Protein AF-A0AAD5J7E3-F1 (afdb_monomer)

Solvent-accessible surface area (backbone atoms only — not comparable to full-atom values): 6812 Å² total; per-residue (Å²): 133,83,88,81,75,96,69,88,54,44,45,39,79,48,76,49,58,73,52,93,44,101,88,44,86,45,52,39,27,35,46,28,37,28,54,65,81,46,94,58,84,88,60,57,87,44,62,77,38,77,92,60,59,38,79,37,88,56,71,41,85,44,70,48,92,59,31,27,38,31,36,41,52,77,82,81,58,83,63,45,80,75,45,71,94,45,80,47,90,47,58,48,78,45,77,38,51,90,59,53,74,42,81,42,73,63,83,128

Nearest PDB structures (foldseek):
  1bwu-assembly2_Q  TM=5.214E-01  e=3.384E-02  Allium sativum
  1kj1-assembly2_P  TM=5.180E-01  e=1.692E-01  Allium sativum
  7p4l-assembly1_C  TM=3.734E-01  e=6.967E+00  metagenome

Sequence (108 aa):
MVNKSTRMDSSLLRFYNLSSNANSKSDYSYLGIFYKNDTNPGKPFWIANRNNPITDNSGVLVIDQTGKLMITYIGGRASLELYSGQSGPEVSAVLQDNGNLVLKQGIT

InterPro domains:
  IPR001480 Bulb-type lectin domain [PF01453] (45-105)
  IPR001480 Bulb-type lectin domain [PS50927] (1-108)
  IPR001480 Bulb-type lectin domain [SM00108] (3-107)
  IPR036426 Bulb-type lectin domain superfamily [G3DSA:2.90.10.10] (7-107)
  IPR036426 Bulb-type lectin domain superfamily [SSF51110] (43-104)

Radius of gyration: 15.89 Å; Cα contacts (8 Å, |Δi|>4): 204; chains: 1; bounding box: 42×32×43 Å

Structure (mmCIF, N/CA/C/O backbone):
data_AF-A0AAD5J7E3-F1
#
_entry.id   AF-A0AAD5J7E3-F1
#
loop_
_atom_site.group_PDB
_atom_site.id
_atom_site.type_symbol
_atom_site.label_atom_id
_atom_site.label_alt_id
_atom_site.label_comp_id
_atom_site.label_asym_id
_atom_site.label_entity_id
_atom_site.label_seq_id
_atom_site.pdbx_PDB_ins_code
_atom_site.Cartn_x
_atom_site.Cartn_y
_atom_site.Cartn_z
_atom_site.occupancy
_atom_site.B_iso_or_equiv
_atom_site.auth_seq_id
_atom_site.auth_comp_id
_atom_site.auth_asym_id
_atom_site.auth_atom_id
_atom_site.pdbx_PDB_model_num
ATOM 1 N N . MET A 1 1 ? -25.604 -13.499 -23.318 1.00 36.81 1 MET A N 1
ATOM 2 C CA . MET A 1 1 ? -24.142 -13.306 -23.198 1.00 36.81 1 MET A CA 1
ATOM 3 C C . MET A 1 1 ? -23.671 -14.131 -22.016 1.00 36.81 1 MET A C 1
ATOM 5 O O . MET A 1 1 ? -24.219 -13.979 -20.934 1.00 36.81 1 MET A O 1
ATOM 9 N N . VAL A 1 2 ? -22.780 -15.093 -22.254 1.00 32.09 2 VAL A N 1
ATOM 10 C CA . VAL A 1 2 ? -22.365 -16.072 -21.242 1.00 32.09 2 VAL A CA 1
ATOM 11 C C . VAL A 1 2 ? -21.369 -15.400 -20.303 1.00 32.09 2 VAL A C 1
ATOM 13 O O . VAL A 1 2 ? -20.325 -14.930 -20.750 1.00 32.09 2 VAL A O 1
ATOM 16 N N . ASN A 1 3 ? -21.719 -15.334 -19.020 1.00 35.66 3 ASN A N 1
ATOM 17 C CA . ASN A 1 3 ? -20.851 -14.851 -17.955 1.00 35.66 3 ASN A CA 1
ATOM 18 C C . ASN A 1 3 ? -19.652 -15.807 -17.855 1.00 35.66 3 ASN A C 1
ATOM 20 O O . ASN A 1 3 ? -19.800 -16.950 -17.420 1.00 35.66 3 ASN A O 1
ATOM 24 N N . LYS A 1 4 ? -18.488 -15.396 -18.366 1.00 44.88 4 LYS A N 1
ATOM 25 C CA . LYS A 1 4 ? -17.277 -16.218 -18.346 1.00 44.88 4 LYS A CA 1
ATOM 26 C C . LYS A 1 4 ? -16.428 -15.846 -17.135 1.00 44.88 4 LYS A C 1
ATOM 28 O O . LYS A 1 4 ? -15.955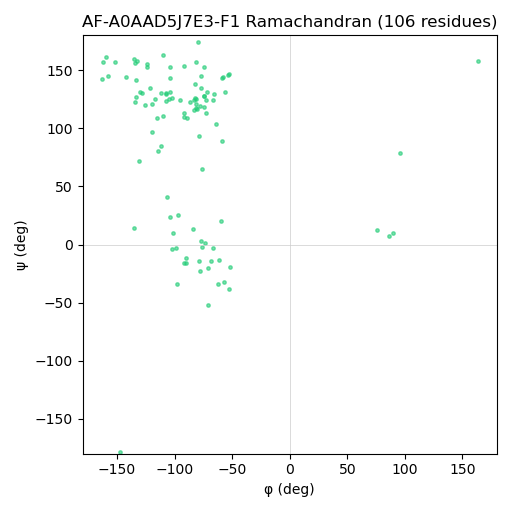 -14.722 -17.031 1.00 44.88 4 LYS A O 1
ATOM 33 N N . SER A 1 5 ? -16.144 -16.884 -16.349 1.00 42.97 5 SER A N 1
ATOM 34 C CA . SER A 1 5 ? -14.995 -17.042 -15.454 1.00 42.97 5 SER A CA 1
ATOM 35 C C . SER A 1 5 ? -15.198 -16.673 -13.982 1.00 42.97 5 SER A C 1
ATOM 37 O O . SER A 1 5 ? -14.672 -15.685 -13.481 1.00 42.97 5 SER A O 1
ATOM 39 N N . THR A 1 6 ? -15.825 -17.591 -13.243 1.00 52.97 6 THR A N 1
ATOM 40 C CA . THR A 1 6 ? -15.415 -17.932 -11.874 1.00 52.97 6 THR A CA 1
ATOM 41 C C . THR A 1 6 ? -13.965 -18.430 -11.895 1.00 52.97 6 THR A C 1
ATOM 43 O O . THR A 1 6 ? -13.690 -19.617 -12.043 1.00 52.97 6 THR A O 1
ATOM 46 N N . ARG A 1 7 ? -13.014 -17.510 -11.754 1.00 56.03 7 ARG A N 1
ATOM 47 C CA . ARG A 1 7 ? -11.689 -17.816 -11.214 1.00 56.03 7 ARG A CA 1
ATOM 48 C C . ARG A 1 7 ? -11.530 -16.956 -9.973 1.00 56.03 7 ARG A C 1
ATOM 50 O O . ARG A 1 7 ? -11.243 -15.770 -10.076 1.00 56.03 7 ARG A O 1
ATOM 57 N N . MET A 1 8 ? -11.807 -17.535 -8.805 1.00 57.16 8 MET A N 1
ATOM 58 C CA . MET A 1 8 ? -11.469 -16.910 -7.526 1.00 57.16 8 MET A CA 1
ATOM 59 C C . MET A 1 8 ? -9.967 -17.086 -7.293 1.00 57.16 8 MET A C 1
ATOM 61 O O . MET A 1 8 ? -9.541 -17.834 -6.418 1.00 57.16 8 MET A O 1
ATOM 65 N N . ASP A 1 9 ? -9.152 -16.461 -8.138 1.00 66.38 9 ASP A N 1
ATOM 66 C CA . ASP A 1 9 ? -7.734 -16.332 -7.847 1.00 66.38 9 ASP A CA 1
ATOM 67 C C . ASP A 1 9 ? -7.612 -15.299 -6.723 1.00 66.38 9 ASP A C 1
ATOM 69 O O . ASP A 1 9 ? -7.948 -14.131 -6.913 1.00 66.38 9 ASP A O 1
ATOM 73 N N . SER A 1 10 ? -7.185 -15.741 -5.536 1.00 82.50 10 SER A N 1
ATOM 74 C CA . SER A 1 10 ? -6.969 -14.857 -4.383 1.00 82.50 10 SER A CA 1
ATOM 75 C C . SER A 1 10 ? -6.047 -13.696 -4.763 1.00 82.50 10 SER A C 1
ATOM 77 O O . SER A 1 10 ? -5.114 -13.878 -5.551 1.00 82.50 10 SER A O 1
ATOM 79 N N . SER A 1 11 ? -6.275 -12.523 -4.184 1.00 89.88 11 SER A N 1
ATOM 80 C CA . SER A 1 11 ? -5.516 -11.314 -4.503 1.00 89.88 11 SER A CA 1
ATOM 81 C C . SER A 1 11 ? -4.304 -11.117 -3.588 1.00 89.88 11 SER A C 1
ATOM 83 O O . SER A 1 11 ? -4.279 -11.575 -2.447 1.00 89.88 11 SER A O 1
ATOM 85 N N . LEU A 1 12 ? -3.290 -10.412 -4.090 1.00 91.31 12 LEU A N 1
ATOM 86 C CA . LEU A 1 12 ? -2.089 -10.029 -3.348 1.00 91.31 12 LEU A CA 1
ATOM 87 C C . LEU A 1 12 ? -1.851 -8.523 -3.478 1.00 91.31 12 LEU A C 1
ATOM 89 O O . LEU A 1 12 ? -1.818 -8.000 -4.590 1.00 91.31 12 LEU A O 1
ATOM 93 N N . LEU A 1 13 ? -1.622 -7.848 -2.353 1.00 94.62 13 LEU A N 1
ATOM 94 C CA . LEU A 1 13 ? -1.223 -6.443 -2.290 1.00 94.62 13 LEU A CA 1
ATOM 95 C C . LEU A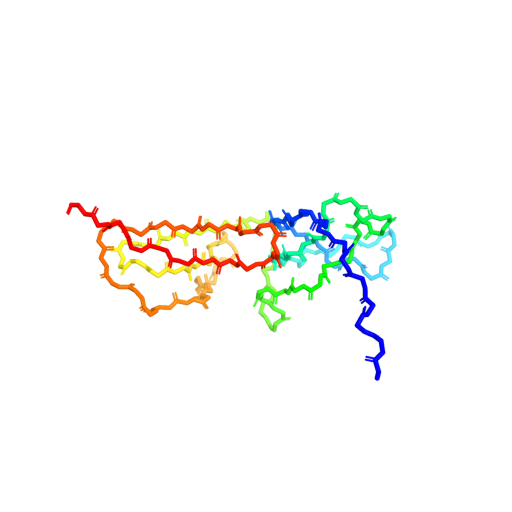 1 13 ? 0.281 -6.355 -2.013 1.00 94.62 13 LEU A C 1
ATOM 97 O O . LEU A 1 13 ? 0.761 -6.945 -1.046 1.00 94.62 13 LEU A O 1
ATOM 101 N N . ARG A 1 14 ? 1.029 -5.631 -2.850 1.00 93.81 14 ARG A N 1
ATOM 102 C CA . ARG A 1 14 ? 2.471 -5.411 -2.647 1.00 93.81 14 ARG A CA 1
ATOM 103 C C . ARG A 1 14 ? 2.982 -4.190 -3.402 1.00 93.81 14 ARG A C 1
ATOM 105 O O . ARG A 1 14 ? 2.380 -3.764 -4.391 1.00 93.81 14 ARG A O 1
ATOM 112 N N . PHE A 1 15 ? 4.139 -3.697 -2.976 1.00 93.25 15 PHE A N 1
ATOM 113 C CA . PHE A 1 15 ? 4.928 -2.761 -3.766 1.00 93.25 15 PHE A CA 1
ATOM 114 C C . PHE A 1 15 ? 5.677 -3.485 -4.891 1.00 93.25 15 PHE A C 1
ATOM 116 O O . PHE A 1 15 ? 6.102 -4.633 -4.730 1.00 93.25 15 PHE A O 1
ATOM 123 N N . TYR A 1 16 ? 5.817 -2.825 -6.038 1.00 90.69 16 TYR A N 1
ATOM 124 C CA . TYR A 1 16 ? 6.564 -3.320 -7.191 1.00 90.69 16 TYR A CA 1
ATOM 125 C C . TYR A 1 16 ? 7.122 -2.165 -8.032 1.00 90.69 16 TYR A C 1
ATOM 127 O O . TYR A 1 16 ? 6.568 -1.065 -8.034 1.00 90.69 16 TYR A O 1
ATOM 135 N N . ASN A 1 17 ? 8.170 -2.451 -8.805 1.00 88.38 17 ASN A N 1
ATOM 136 C CA . ASN A 1 17 ? 8.776 -1.479 -9.711 1.00 88.38 17 ASN A CA 1
ATOM 137 C C . ASN A 1 17 ? 8.372 -1.780 -11.153 1.00 88.38 17 ASN A C 1
ATOM 139 O O . ASN A 1 17 ? 8.499 -2.918 -11.616 1.00 88.38 17 ASN A O 1
ATOM 143 N N . LEU A 1 18 ? 7.925 -0.755 -11.882 1.00 74.00 18 LEU A N 1
ATOM 144 C CA . LEU A 1 18 ? 7.702 -0.850 -13.324 1.00 74.00 18 LEU A CA 1
ATOM 145 C C . LEU A 1 18 ? 9.051 -0.734 -14.035 1.00 74.00 18 LEU A C 1
ATOM 147 O O . LEU A 1 18 ? 9.536 0.357 -14.320 1.00 74.00 18 LEU A O 1
ATOM 151 N N . SER A 1 19 ? 9.678 -1.872 -14.311 1.00 66.88 19 SER A N 1
ATOM 152 C CA . SER A 1 19 ? 10.842 -1.913 -15.189 1.00 66.88 19 SER A CA 1
ATOM 153 C C . SER A 1 19 ? 10.383 -1.913 -16.650 1.00 66.88 19 SER A C 1
ATOM 155 O O . SER A 1 19 ? 9.578 -2.751 -17.055 1.00 66.88 19 SER A O 1
ATOM 157 N N . SER A 1 20 ? 10.882 -0.963 -17.443 1.00 59.56 20 SER A N 1
ATOM 158 C CA . SER A 1 20 ? 10.625 -0.899 -18.886 1.00 59.56 20 SER A CA 1
ATOM 159 C C . SER A 1 20 ? 11.482 -1.880 -19.698 1.00 59.56 20 SER A C 1
ATOM 161 O O . SER A 1 20 ? 11.160 -2.114 -20.857 1.00 59.56 20 SER A O 1
ATOM 163 N N . ASN A 1 21 ? 12.542 -2.460 -19.113 1.00 58.75 21 ASN A N 1
ATOM 164 C CA . ASN A 1 21 ? 13.428 -3.459 -19.724 1.00 58.7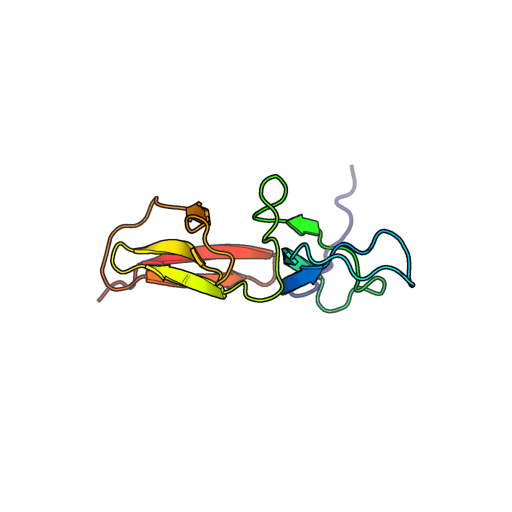5 21 ASN A CA 1
ATOM 165 C C . ASN A 1 21 ? 14.155 -4.272 -18.643 1.00 58.75 21 ASN A C 1
ATOM 167 O O . ASN A 1 21 ? 14.609 -3.703 -17.660 1.00 58.75 21 ASN A O 1
ATOM 171 N N . ALA A 1 22 ? 14.401 -5.569 -18.866 1.00 58.97 22 ALA A N 1
ATOM 172 C CA . ALA A 1 22 ? 15.036 -6.478 -17.890 1.00 58.97 22 ALA A CA 1
ATOM 173 C C . ALA A 1 22 ? 16.381 -5.990 -17.292 1.00 58.97 22 ALA A C 1
ATOM 175 O O . ALA A 1 22 ? 16.778 -6.448 -16.223 1.00 58.97 22 ALA A O 1
ATOM 176 N N . ASN A 1 23 ? 17.052 -5.039 -17.950 1.00 59.44 23 ASN A N 1
ATOM 177 C CA . ASN A 1 23 ? 18.335 -4.466 -17.536 1.00 59.44 23 ASN A CA 1
ATOM 178 C C . ASN A 1 23 ? 18.224 -3.076 -16.876 1.00 59.44 23 ASN A C 1
ATOM 180 O O . ASN A 1 23 ? 19.236 -2.536 -16.437 1.00 59.44 23 ASN A O 1
ATOM 184 N N . SER A 1 24 ? 17.030 -2.481 -16.802 1.00 60.38 24 SER A N 1
ATOM 185 C CA . SER A 1 24 ? 16.784 -1.214 -16.110 1.00 60.38 24 SER A CA 1
ATOM 186 C C . SER A 1 24 ? 15.962 -1.459 -14.847 1.00 60.38 24 SER A C 1
ATOM 188 O O . SER A 1 24 ? 14.773 -1.786 -14.890 1.00 60.38 24 SER A O 1
ATOM 190 N N . LYS A 1 25 ? 16.585 -1.279 -13.679 1.00 58.59 25 LYS A N 1
ATOM 191 C CA . LYS A 1 25 ? 15.820 -1.065 -12.450 1.00 58.59 25 LYS A CA 1
ATOM 192 C C . LYS A 1 25 ? 15.280 0.356 -12.508 1.00 58.59 25 LYS A C 1
ATOM 194 O O . LYS A 1 25 ? 16.049 1.304 -12.605 1.00 58.59 25 LYS A O 1
ATOM 199 N N . SER A 1 26 ? 13.959 0.485 -12.514 1.00 68.38 26 SER A N 1
ATOM 200 C CA . SER A 1 26 ? 13.341 1.762 -12.195 1.00 68.38 26 SER A CA 1
ATOM 201 C C . SER A 1 26 ? 13.400 1.946 -10.683 1.00 68.38 26 SER A C 1
ATOM 203 O O . SER A 1 26 ? 13.077 1.012 -9.944 1.00 68.38 26 SER A O 1
ATOM 205 N N . ASP A 1 27 ? 13.782 3.142 -10.245 1.00 77.12 27 ASP A N 1
ATOM 206 C CA . ASP A 1 27 ? 13.648 3.564 -8.848 1.00 77.12 27 ASP A CA 1
ATOM 207 C C . ASP A 1 27 ? 12.195 3.924 -8.503 1.00 77.12 27 ASP A C 1
ATOM 209 O O . ASP A 1 27 ? 11.893 4.244 -7.358 1.00 77.12 27 ASP A O 1
ATOM 213 N N . TYR A 1 28 ? 11.281 3.855 -9.482 1.00 87.69 28 TYR A N 1
ATOM 214 C CA . TYR A 1 28 ? 9.870 4.125 -9.270 1.00 87.69 28 TYR A CA 1
ATOM 215 C C . TYR A 1 28 ? 9.125 2.907 -8.731 1.00 87.69 28 TYR A C 1
ATOM 217 O O . TYR A 1 28 ? 8.951 1.907 -9.437 1.00 87.69 28 TYR A O 1
ATOM 225 N N . SER A 1 29 ? 8.619 3.045 -7.509 1.00 91.06 29 SER A N 1
ATOM 226 C CA . SER A 1 29 ? 7.808 2.040 -6.833 1.00 91.06 29 SER A CA 1
ATOM 227 C C . SER A 1 29 ? 6.322 2.403 -6.820 1.00 91.06 29 SER A C 1
ATOM 229 O O . SER A 1 29 ? 5.908 3.565 -6.693 1.00 91.06 29 SER A O 1
ATOM 231 N N . TYR A 1 30 ? 5.501 1.368 -6.955 1.00 93.69 30 TYR A N 1
ATOM 232 C CA . TYR A 1 30 ? 4.052 1.444 -7.025 1.00 93.69 30 TYR A CA 1
ATOM 233 C C . TYR A 1 30 ? 3.417 0.406 -6.108 1.00 93.69 30 TYR A C 1
ATOM 235 O O . TYR A 1 30 ? 3.876 -0.731 -6.044 1.00 93.69 30 TYR A O 1
ATOM 243 N N . LEU A 1 31 ? 2.318 0.762 -5.448 1.00 95.75 31 LEU A N 1
ATOM 244 C CA . LEU A 1 31 ? 1.458 -0.186 -4.747 1.00 95.75 31 LEU A CA 1
ATOM 245 C C . LEU A 1 31 ? 0.441 -0.763 -5.733 1.00 95.75 31 LEU A C 1
ATOM 247 O O . LEU A 1 31 ? -0.323 -0.017 -6.352 1.00 95.75 31 LEU A O 1
ATOM 251 N N . GLY A 1 32 ? 0.422 -2.086 -5.877 1.00 94.81 32 GLY A N 1
ATOM 252 C CA . GLY A 1 32 ? -0.470 -2.775 -6.805 1.00 94.81 32 GLY A CA 1
ATOM 253 C C . GLY A 1 32 ? -1.197 -3.957 -6.181 1.00 94.81 32 GLY A C 1
ATOM 254 O O . GLY A 1 32 ? -0.733 -4.543 -5.200 1.00 94.81 32 GLY A O 1
ATOM 255 N N . ILE A 1 33 ? -2.324 -4.316 -6.797 1.00 94.44 33 ILE A N 1
ATOM 256 C CA . ILE A 1 33 ? -3.054 -5.554 -6.515 1.00 94.44 33 ILE A CA 1
ATOM 257 C C . ILE A 1 33 ? -2.863 -6.512 -7.695 1.00 94.44 33 ILE A C 1
ATOM 259 O O . ILE A 1 33 ? -3.012 -6.134 -8.863 1.00 94.44 33 ILE A O 1
ATOM 263 N N . PHE A 1 34 ? -2.490 -7.744 -7.366 1.00 91.81 34 PHE A N 1
ATOM 264 C CA . PHE A 1 34 ? -2.113 -8.809 -8.288 1.00 91.81 34 PHE A CA 1
ATOM 265 C C . PHE A 1 34 ? -2.980 -10.042 -8.060 1.00 91.81 34 PHE A C 1
ATOM 267 O O . PHE A 1 34 ? -3.448 -10.274 -6.945 1.00 91.81 34 PHE A O 1
ATOM 274 N N . TYR A 1 35 ? -3.122 -10.879 -9.087 1.00 88.12 35 TYR A N 1
ATOM 275 C CA . TYR A 1 35 ? -3.607 -12.243 -8.893 1.00 88.12 35 TYR A CA 1
ATOM 276 C C . TYR A 1 35 ? -2.480 -13.077 -8.274 1.00 88.12 35 TYR A C 1
ATOM 278 O O . TYR A 1 35 ? -1.358 -13.085 -8.777 1.00 88.12 35 TYR A O 1
ATOM 286 N N . LYS A 1 36 ? -2.752 -13.778 -7.169 1.00 83.88 36 LYS A N 1
ATOM 287 C CA . LYS A 1 36 ? -1.727 -14.538 -6.430 1.00 83.88 36 LYS A CA 1
ATOM 288 C C . LYS A 1 36 ? -1.095 -15.655 -7.265 1.00 83.88 36 LYS A C 1
ATOM 290 O O . LYS A 1 36 ? 0.091 -15.922 -7.114 1.00 83.88 36 LYS A O 1
ATOM 295 N N . ASN A 1 37 ? -1.879 -16.269 -8.150 1.00 81.50 37 ASN A N 1
ATOM 296 C CA . ASN A 1 37 ? -1.457 -17.380 -9.006 1.00 81.50 37 ASN A CA 1
ATOM 297 C C . ASN A 1 37 ? -1.202 -16.940 -10.459 1.00 81.50 37 ASN A C 1
ATOM 299 O O . ASN A 1 37 ? -1.316 -17.756 -11.374 1.00 81.50 37 ASN A O 1
ATOM 303 N N . ASP A 1 38 ? -0.910 -15.654 -10.697 1.00 73.50 38 ASP A N 1
ATOM 304 C CA . ASP A 1 38 ? -0.666 -15.170 -12.056 1.00 73.50 38 ASP A CA 1
ATOM 305 C C . ASP A 1 38 ? 0.606 -15.791 -12.649 1.00 73.50 38 ASP A C 1
ATOM 307 O O . ASP A 1 38 ? 1.692 -15.731 -12.070 1.00 73.50 38 ASP A O 1
ATOM 311 N N . THR A 1 39 ? 0.478 -16.334 -13.857 1.00 68.69 39 THR A N 1
ATOM 312 C CA . THR A 1 39 ? 1.605 -16.779 -14.686 1.00 68.69 39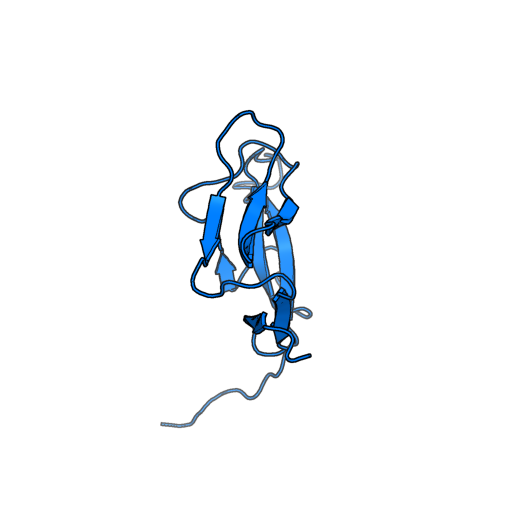 THR A CA 1
ATOM 313 C C . THR A 1 39 ? 2.461 -15.617 -15.203 1.00 68.69 39 THR A C 1
ATOM 315 O O . THR A 1 39 ? 3.578 -15.839 -15.661 1.00 68.69 39 THR A O 1
ATOM 318 N N . ASN A 1 40 ? 1.963 -14.378 -15.121 1.00 72.62 40 ASN A N 1
ATOM 319 C CA . ASN A 1 40 ? 2.701 -13.152 -15.401 1.00 72.62 40 ASN A CA 1
ATOM 320 C C . ASN A 1 40 ? 2.850 -12.302 -14.121 1.00 72.62 40 ASN A C 1
ATOM 322 O O . ASN A 1 40 ? 2.131 -11.316 -13.931 1.00 72.62 40 ASN A O 1
ATOM 326 N N . PRO A 1 41 ? 3.812 -12.628 -13.241 1.00 66.75 41 PRO A N 1
ATOM 327 C CA . PRO A 1 41 ? 3.945 -11.997 -11.929 1.00 66.75 41 PRO A CA 1
ATOM 328 C C . PRO A 1 41 ? 4.331 -10.509 -11.989 1.00 66.75 41 PRO A C 1
ATOM 330 O O . PRO A 1 41 ? 4.436 -9.876 -10.944 1.00 66.75 41 PRO A O 1
ATOM 333 N N . GLY A 1 42 ? 4.573 -9.926 -13.168 1.00 73.88 42 GLY A N 1
ATOM 334 C CA . GLY A 1 42 ? 4.961 -8.521 -13.320 1.00 73.88 42 GLY A CA 1
ATOM 335 C C . GLY A 1 42 ? 3.799 -7.537 -13.481 1.00 73.88 42 GLY A C 1
ATOM 336 O O . GLY A 1 42 ? 4.029 -6.330 -13.414 1.00 73.88 42 GLY A O 1
ATOM 337 N N . LYS A 1 43 ? 2.564 -8.006 -13.707 1.00 84.50 43 LYS A N 1
ATOM 338 C CA . LYS A 1 43 ? 1.456 -7.133 -14.120 1.00 84.50 43 LYS A CA 1
ATOM 339 C C . LYS A 1 43 ? 0.351 -7.061 -13.059 1.00 84.50 43 LYS A C 1
ATOM 341 O O . LYS A 1 43 ? -0.392 -8.024 -12.901 1.00 84.50 43 LYS A O 1
ATOM 346 N N . PRO A 1 44 ? 0.185 -5.933 -12.351 1.00 90.25 44 PRO A N 1
ATOM 347 C CA . PRO A 1 44 ? -0.980 -5.751 -11.494 1.00 90.25 44 PRO A CA 1
ATOM 348 C C . PRO A 1 44 ? -2.232 -5.478 -12.334 1.00 90.25 44 PRO A C 1
ATOM 350 O O . PRO A 1 44 ? -2.157 -4.886 -13.415 1.00 90.25 44 PRO A O 1
ATOM 353 N N . PHE A 1 45 ? -3.400 -5.837 -11.805 1.00 90.12 45 PHE A N 1
ATOM 354 C CA . PHE A 1 45 ? -4.682 -5.439 -12.392 1.00 90.12 45 PHE A CA 1
ATOM 355 C C . PHE A 1 45 ? -5.194 -4.102 -11.833 1.00 90.12 45 PHE A C 1
ATOM 357 O O . PHE A 1 45 ? -6.044 -3.462 -12.450 1.00 90.12 45 PHE A O 1
ATOM 364 N N . TRP A 1 46 ? -4.639 -3.634 -10.709 1.00 93.00 46 TRP A N 1
ATOM 365 C CA . TRP A 1 46 ? -4.914 -2.316 -10.135 1.00 93.00 46 TRP A CA 1
ATOM 366 C C . TRP A 1 46 ? -3.648 -1.685 -9.537 1.00 93.00 46 TRP A C 1
ATOM 368 O O . TRP A 1 46 ? -2.806 -2.393 -8.991 1.00 93.00 46 TRP A O 1
ATOM 378 N N . ILE A 1 47 ? -3.505 -0.359 -9.649 1.00 94.88 47 ILE A N 1
ATOM 379 C CA . ILE A 1 47 ? -2.331 0.406 -9.187 1.00 94.88 47 ILE A CA 1
ATOM 380 C C . ILE A 1 47 ? -2.819 1.640 -8.424 1.00 94.88 47 ILE A C 1
ATOM 382 O O . ILE A 1 47 ? -3.521 2.460 -9.016 1.00 94.88 47 ILE A O 1
ATOM 386 N N . ALA A 1 48 ? -2.403 1.796 -7.165 1.00 95.25 48 ALA A N 1
ATOM 387 C CA . ALA A 1 48 ? -2.859 2.874 -6.284 1.00 95.25 48 ALA A CA 1
ATOM 388 C C . ALA A 1 48 ? -2.311 4.241 -6.704 1.00 95.25 48 ALA A C 1
ATOM 390 O O . ALA A 1 48 ? -3.044 5.203 -6.907 1.00 95.25 48 ALA A O 1
ATOM 391 N N . ASN A 1 49 ? -0.995 4.318 -6.874 1.00 94.00 49 ASN A N 1
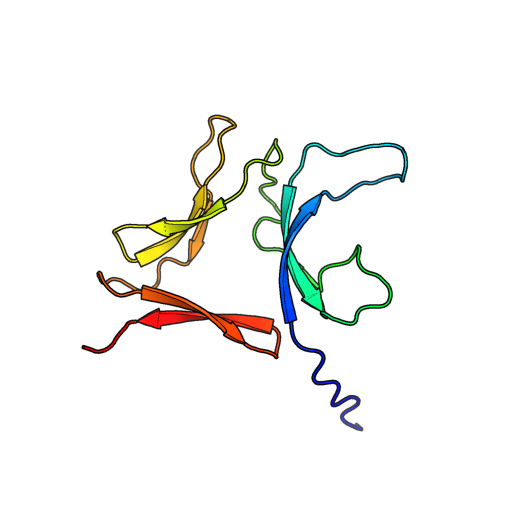ATOM 392 C CA . ASN A 1 49 ? -0.257 5.557 -7.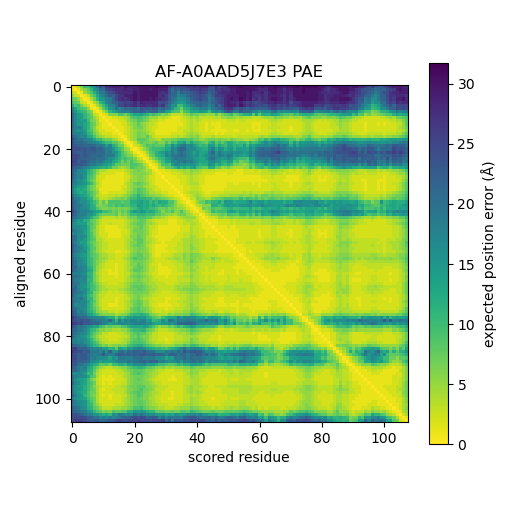086 1.00 94.00 49 ASN A CA 1
ATOM 393 C C . ASN A 1 49 ? 0.213 5.698 -8.542 1.00 94.00 49 ASN A C 1
ATOM 395 O O . ASN A 1 49 ? 1.330 6.134 -8.808 1.00 94.00 49 ASN A O 1
ATOM 399 N N . ARG A 1 50 ? -0.647 5.334 -9.506 1.00 92.12 50 ARG A N 1
ATOM 400 C CA . ARG A 1 50 ? -0.310 5.305 -10.945 1.00 92.12 50 ARG A CA 1
ATOM 401 C C . ARG A 1 50 ? 0.271 6.628 -11.461 1.00 92.12 50 ARG A C 1
ATOM 403 O O . ARG A 1 50 ? 1.192 6.605 -12.268 1.00 92.1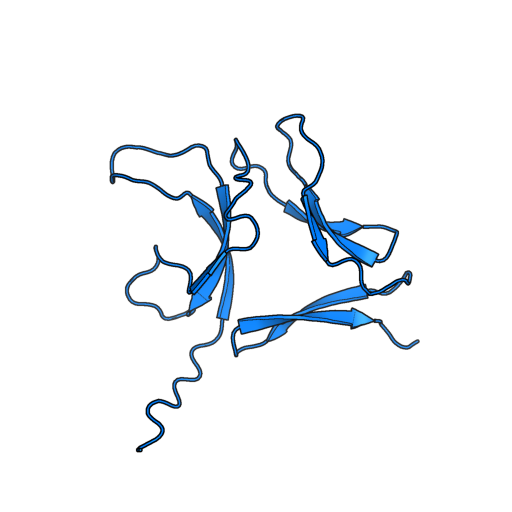2 50 ARG A O 1
ATOM 410 N N . ASN A 1 51 ? -0.258 7.754 -10.982 1.00 91.44 51 ASN A N 1
ATOM 411 C CA . ASN A 1 51 ? 0.145 9.095 -11.418 1.00 91.44 51 ASN A CA 1
ATOM 412 C C . ASN A 1 51 ? 1.265 9.701 -10.556 1.00 91.44 51 ASN A C 1
ATOM 414 O O . ASN A 1 51 ? 1.885 10.673 -10.968 1.00 91.44 51 ASN A O 1
ATOM 418 N N . ASN A 1 52 ? 1.518 9.134 -9.373 1.00 92.00 52 ASN A N 1
ATOM 419 C CA . ASN A 1 52 ? 2.458 9.654 -8.380 1.00 92.00 52 ASN A CA 1
ATOM 420 C C . ASN A 1 52 ? 3.388 8.518 -7.913 1.00 92.00 52 ASN A C 1
ATOM 422 O O . ASN A 1 52 ? 3.219 8.004 -6.803 1.00 92.00 52 ASN A O 1
ATOM 426 N N . PRO A 1 53 ? 4.329 8.063 -8.760 1.00 91.25 53 PRO A N 1
ATOM 427 C CA . PRO A 1 53 ? 5.288 7.041 -8.362 1.00 91.25 53 PRO A CA 1
ATOM 428 C C . PRO A 1 53 ? 6.106 7.479 -7.150 1.00 91.25 53 PRO A C 1
ATOM 430 O O . PRO A 1 53 ? 6.492 8.645 -7.033 1.00 91.25 53 PRO A O 1
ATOM 433 N N . ILE A 1 54 ? 6.416 6.520 -6.283 1.00 91.94 54 ILE A N 1
ATOM 434 C CA . ILE A 1 54 ? 7.395 6.709 -5.215 1.00 91.94 54 ILE A CA 1
ATOM 435 C C . ILE A 1 54 ? 8.762 6.688 -5.880 1.00 91.94 54 ILE A C 1
ATOM 437 O O . ILE A 1 54 ? 9.040 5.777 -6.645 1.00 91.94 54 ILE A O 1
ATOM 441 N N . THR A 1 55 ? 9.596 7.692 -5.637 1.00 88.31 55 THR A N 1
ATOM 442 C CA . THR A 1 55 ? 10.896 7.873 -6.314 1.00 88.31 55 THR A CA 1
ATOM 443 C C . THR A 1 55 ? 12.002 6.954 -5.793 1.00 88.31 55 THR A C 1
ATOM 445 O O . THR A 1 55 ? 13.151 7.095 -6.198 1.00 88.31 55 THR A O 1
ATOM 448 N N . ASP A 1 56 ? 11.666 6.077 -4.854 1.00 85.94 56 ASP A N 1
ATOM 449 C CA . ASP A 1 56 ? 12.549 5.095 -4.250 1.00 85.94 56 ASP A CA 1
ATOM 450 C C . ASP A 1 56 ? 11.755 3.822 -3.889 1.00 85.94 56 ASP A C 1
ATOM 452 O O . ASP A 1 56 ? 10.545 3.715 -4.104 1.00 85.94 56 ASP A O 1
ATOM 456 N N . ASN A 1 57 ? 12.441 2.846 -3.294 1.00 87.44 57 ASN A N 1
ATOM 457 C CA . ASN A 1 57 ? 11.854 1.570 -2.879 1.00 87.44 57 ASN A CA 1
ATOM 458 C C . ASN A 1 57 ? 11.451 1.535 -1.392 1.00 87.44 57 ASN A C 1
ATOM 460 O O . ASN A 1 57 ? 11.429 0.461 -0.797 1.00 87.44 57 ASN A O 1
ATOM 464 N N . SER A 1 58 ? 11.169 2.687 -0.775 1.00 90.81 58 SER A N 1
ATOM 465 C CA . SER A 1 58 ? 10.896 2.812 0.669 1.00 90.81 58 SER A CA 1
ATOM 466 C C . SER A 1 58 ? 9.411 2.945 1.027 1.00 90.81 58 SER A C 1
ATOM 468 O O . SER A 1 58 ? 9.077 3.238 2.173 1.00 90.81 58 SER A O 1
ATOM 470 N N . GLY A 1 59 ? 8.519 2.736 0.055 1.00 92.75 59 GLY A N 1
ATOM 471 C CA . GLY A 1 59 ? 7.073 2.830 0.239 1.00 92.75 59 GLY A CA 1
ATOM 472 C C . GLY A 1 59 ? 6.534 1.915 1.340 1.00 92.75 59 GLY A C 1
ATOM 473 O O . GLY A 1 59 ? 6.797 0.713 1.345 1.00 92.75 59 GLY A O 1
ATOM 474 N N . VAL A 1 60 ? 5.719 2.478 2.231 1.00 94.75 60 VAL A N 1
ATOM 475 C CA . VAL A 1 60 ? 4.989 1.750 3.273 1.00 94.75 60 VAL A CA 1
ATOM 476 C C . VAL A 1 60 ? 3.522 2.156 3.226 1.00 94.75 60 VAL A C 1
ATOM 478 O O . VAL A 1 60 ? 3.195 3.340 3.189 1.00 94.75 60 VAL A O 1
ATOM 481 N N . LEU A 1 61 ? 2.627 1.169 3.220 1.00 96.00 61 LEU A N 1
ATOM 482 C CA . LEU A 1 61 ? 1.192 1.396 3.365 1.00 96.00 61 LEU A CA 1
ATOM 483 C C . LEU A 1 61 ? 0.859 1.517 4.853 1.00 96.00 61 LEU A C 1
ATOM 485 O O . LEU A 1 61 ? 1.159 0.607 5.624 1.00 96.00 61 LEU A O 1
ATOM 489 N N . VAL A 1 62 ? 0.232 2.620 5.243 1.00 93.94 62 VAL A N 1
ATOM 490 C CA . VAL A 1 62 ? -0.102 2.921 6.638 1.00 93.94 62 VAL A CA 1
ATOM 491 C C . VAL A 1 62 ? -1.535 3.426 6.757 1.00 93.94 62 VAL A C 1
ATOM 493 O O . VAL A 1 62 ? -2.099 3.972 5.808 1.00 93.94 62 VAL A O 1
ATOM 496 N N . ILE A 1 63 ? -2.107 3.263 7.946 1.00 92.19 63 ILE A N 1
ATOM 497 C CA . ILE A 1 63 ? -3.294 3.997 8.383 1.00 92.19 63 ILE A CA 1
ATOM 498 C C . ILE A 1 63 ? -2.793 5.039 9.377 1.00 92.19 63 ILE A C 1
ATOM 500 O O . ILE A 1 63 ? -2.070 4.689 10.310 1.00 92.19 63 ILE A O 1
ATOM 504 N N . ASP A 1 64 ? -3.099 6.311 9.147 1.00 89.56 64 ASP A N 1
ATOM 505 C CA . ASP A 1 64 ? -2.666 7.367 10.059 1.00 89.56 64 ASP A CA 1
ATOM 506 C C . ASP A 1 64 ? -3.552 7.466 11.306 1.00 89.56 64 ASP A C 1
ATOM 508 O O . ASP A 1 64 ? -4.593 6.821 11.423 1.00 89.56 64 ASP A O 1
ATOM 512 N N . GLN A 1 65 ? -3.153 8.327 12.240 1.00 87.50 65 GLN A N 1
ATOM 513 C CA . GLN A 1 65 ? -3.888 8.568 13.485 1.00 87.50 65 GLN A CA 1
ATOM 514 C C . GLN A 1 65 ? -5.316 9.113 13.288 1.00 87.50 65 GLN A C 1
ATOM 516 O O . GLN A 1 65 ? -6.089 9.155 14.240 1.00 87.50 65 GLN A O 1
ATOM 521 N N . THR A 1 66 ? -5.664 9.567 12.080 1.00 86.94 66 THR A N 1
ATOM 522 C CA . THR A 1 66 ? -6.999 10.071 11.734 1.00 86.94 66 THR A CA 1
ATOM 523 C C . THR A 1 66 ? -7.864 9.026 11.025 1.00 86.94 66 THR A C 1
ATOM 525 O O . THR A 1 66 ? -9.036 9.292 10.763 1.00 86.94 66 THR A O 1
ATOM 528 N N . GLY A 1 67 ? -7.322 7.831 10.755 1.00 89.00 67 GLY A N 1
ATOM 529 C CA . GLY A 1 67 ? -8.014 6.745 10.058 1.00 89.00 67 GLY A CA 1
ATOM 530 C C . GLY A 1 67 ? -7.845 6.771 8.536 1.00 89.00 67 GLY A C 1
ATOM 531 O O . GLY A 1 67 ? -8.513 6.011 7.831 1.00 89.00 67 GLY A O 1
ATOM 532 N N . LYS A 1 68 ? -6.956 7.617 8.001 1.00 90.94 68 LYS A N 1
ATOM 533 C CA . LYS A 1 68 ? -6.717 7.723 6.556 1.00 90.94 68 LYS A CA 1
ATOM 534 C C . LYS A 1 68 ? -5.764 6.645 6.072 1.00 90.94 68 LYS A C 1
ATOM 536 O O . LYS A 1 68 ? -4.728 6.409 6.690 1.00 90.94 68 LYS A O 1
ATOM 541 N N . LEU A 1 69 ? -6.064 6.055 4.917 1.00 93.50 69 LEU A N 1
ATOM 542 C CA . LEU A 1 69 ? -5.144 5.152 4.230 1.00 93.50 69 LEU A CA 1
ATOM 543 C C . LEU A 1 69 ? -4.131 5.971 3.430 1.00 93.50 69 LEU A C 1
ATOM 545 O O . LEU A 1 69 ? -4.516 6.723 2.531 1.00 93.50 69 LEU A O 1
ATOM 549 N N . MET A 1 70 ? -2.844 5.798 3.720 1.00 94.56 70 MET A N 1
ATOM 550 C CA . MET A 1 70 ? -1.765 6.550 3.083 1.00 94.56 70 MET A CA 1
ATOM 551 C C . MET A 1 70 ? -0.588 5.665 2.675 1.00 94.56 70 MET A C 1
ATOM 553 O O . MET A 1 70 ? -0.375 4.588 3.226 1.00 94.56 70 MET A O 1
ATOM 557 N N . ILE A 1 71 ? 0.225 6.167 1.748 1.00 95.81 71 ILE A N 1
ATOM 558 C CA . ILE A 1 71 ? 1.571 5.659 1.483 1.00 95.81 71 ILE A CA 1
ATOM 559 C C . ILE A 1 71 ? 2.597 6.669 2.002 1.00 95.81 71 ILE A C 1
ATOM 561 O O . ILE A 1 71 ? 2.593 7.827 1.577 1.00 95.81 71 ILE A O 1
ATOM 565 N N . THR A 1 72 ? 3.494 6.227 2.881 1.00 94.06 72 THR A N 1
ATOM 566 C CA . THR A 1 72 ? 4.667 6.986 3.349 1.00 94.06 72 THR A CA 1
ATOM 567 C C . THR A 1 72 ? 5.943 6.462 2.687 1.00 94.06 72 THR A C 1
ATOM 569 O O . THR A 1 72 ? 5.990 5.312 2.253 1.00 94.06 72 THR A O 1
ATOM 572 N N . TYR A 1 73 ? 6.960 7.314 2.548 1.00 92.44 73 TYR A N 1
ATOM 573 C CA . TYR A 1 73 ? 8.257 6.975 1.948 1.00 92.44 73 TYR A CA 1
ATOM 574 C C . TYR A 1 73 ? 9.325 8.008 2.342 1.00 92.44 73 TYR A C 1
ATOM 576 O O . TYR A 1 73 ? 9.002 9.135 2.718 1.00 92.44 73 TYR A O 1
ATOM 584 N N . ILE A 1 74 ? 10.598 7.615 2.282 1.00 85.75 74 ILE A N 1
ATOM 585 C CA . ILE A 1 74 ? 11.757 8.375 2.779 1.00 85.75 74 ILE A CA 1
ATOM 586 C C . ILE A 1 74 ? 12.166 9.507 1.824 1.00 85.75 74 ILE A C 1
ATOM 588 O O . ILE A 1 74 ? 12.751 10.486 2.281 1.00 85.75 74 ILE A O 1
ATOM 592 N N . GLY A 1 75 ? 11.825 9.424 0.533 1.00 71.62 75 GLY A N 1
ATOM 593 C CA . GLY A 1 75 ? 12.220 10.347 -0.545 1.00 71.62 75 GLY A CA 1
ATOM 594 C C . GLY A 1 75 ? 11.823 11.832 -0.427 1.00 71.62 75 GLY A C 1
ATOM 595 O O . GLY A 1 75 ? 11.797 12.533 -1.438 1.00 71.62 75 GLY A O 1
ATOM 596 N N . GLY A 1 76 ? 11.505 12.334 0.769 1.00 61.44 76 GLY A N 1
ATOM 597 C CA . GLY A 1 76 ? 11.429 13.766 1.082 1.00 61.44 76 GLY A CA 1
ATOM 598 C C . GLY A 1 76 ? 10.185 14.481 0.558 1.00 61.44 76 GLY A C 1
ATOM 599 O O . GLY A 1 76 ? 10.138 15.709 0.547 1.00 61.44 76 GLY A O 1
ATOM 600 N N . ARG A 1 77 ? 9.178 13.734 0.108 1.00 68.75 77 ARG A N 1
ATOM 601 C CA . ARG A 1 77 ? 7.910 14.264 -0.401 1.00 68.75 77 ARG A CA 1
ATOM 602 C C . ARG A 1 77 ? 6.769 13.961 0.566 1.00 68.75 77 ARG A C 1
ATOM 604 O O . ARG A 1 77 ? 6.878 13.099 1.432 1.00 68.75 77 ARG A O 1
ATOM 611 N N . ALA A 1 78 ? 5.661 14.678 0.392 1.00 81.88 78 ALA A N 1
ATOM 612 C CA . ALA A 1 78 ? 4.437 14.427 1.140 1.00 81.88 78 ALA A CA 1
ATOM 613 C C . ALA A 1 78 ? 3.932 12.988 0.922 1.00 81.88 78 ALA A C 1
ATOM 615 O O . ALA A 1 78 ? 4.014 12.448 -0.189 1.00 81.88 78 ALA A O 1
ATOM 616 N N . SER A 1 79 ? 3.385 12.400 1.989 1.00 89.75 79 SER A N 1
ATOM 617 C CA . SER A 1 79 ? 2.661 11.130 1.945 1.00 89.75 79 SER A CA 1
ATOM 618 C C . SER A 1 79 ? 1.552 11.175 0.894 1.00 89.75 79 SER A C 1
ATOM 620 O O . SER A 1 79 ? 0.930 12.215 0.672 1.00 89.75 79 SER A O 1
ATOM 622 N N . LEU A 1 80 ? 1.282 10.038 0.256 1.00 93.00 80 LEU A N 1
ATOM 623 C CA . LEU A 1 80 ? 0.192 9.918 -0.709 1.00 93.00 80 LEU A CA 1
ATOM 624 C C . LEU A 1 80 ? -1.070 9.456 0.019 1.00 93.00 80 LEU A C 1
ATOM 626 O O . LEU A 1 80 ? -1.116 8.325 0.497 1.00 93.00 80 LEU A O 1
ATOM 630 N N . GLU A 1 81 ? -2.091 10.306 0.090 1.00 93.44 81 GLU A N 1
ATOM 631 C CA . GLU A 1 81 ? -3.413 9.904 0.580 1.00 93.44 81 GLU A CA 1
ATOM 632 C C . GLU A 1 81 ? -4.099 9.025 -0.479 1.00 93.44 81 GLU A C 1
ATOM 634 O O . GLU A 1 81 ? -4.232 9.423 -1.636 1.00 93.44 81 GLU A O 1
ATOM 639 N N . LEU A 1 82 ? -4.513 7.817 -0.089 1.00 92.94 82 LEU A N 1
ATOM 640 C CA . LEU A 1 82 ? -5.274 6.901 -0.943 1.00 92.94 82 LEU A CA 1
ATOM 641 C C . LEU A 1 82 ? -6.777 6.982 -0.660 1.00 92.94 82 LEU A C 1
ATOM 643 O O . LEU A 1 82 ? -7.580 6.799 -1.573 1.00 92.94 82 LEU A O 1
ATOM 647 N N . TYR A 1 83 ? -7.156 7.215 0.602 1.00 90.75 83 TYR A N 1
ATOM 648 C CA . TYR A 1 83 ? -8.552 7.295 1.033 1.00 90.75 83 TYR A CA 1
ATOM 649 C C . TYR A 1 83 ? -8.696 7.964 2.411 1.00 90.75 83 TYR A C 1
ATOM 651 O O . TYR A 1 83 ? -7.900 7.696 3.310 1.00 90.75 83 TYR A O 1
A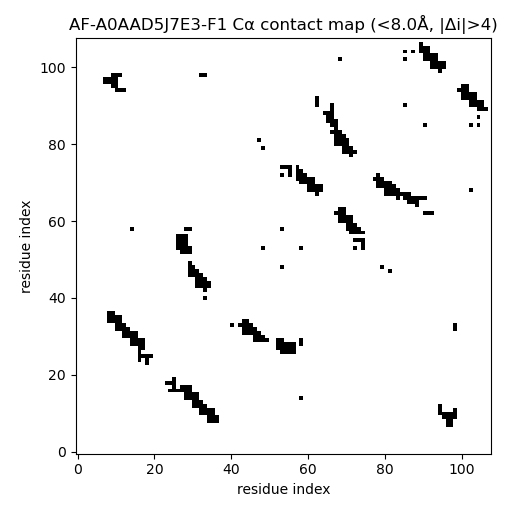TOM 659 N N . SER A 1 84 ? -9.754 8.762 2.601 1.00 85.56 84 SER A N 1
ATOM 660 C CA . SER A 1 84 ? -10.018 9.524 3.839 1.00 85.56 84 SER A CA 1
ATOM 661 C C . SER A 1 84 ? -11.465 9.472 4.358 1.00 85.56 84 SER A C 1
ATOM 663 O O . SER A 1 84 ? -11.841 10.239 5.238 1.00 85.56 84 SER A O 1
ATOM 665 N N . GLY A 1 85 ? -12.296 8.553 3.861 1.00 70.56 85 GLY A N 1
ATOM 666 C CA . GLY A 1 85 ? -13.728 8.489 4.191 1.00 70.56 85 GLY A CA 1
ATOM 667 C C . GLY A 1 85 ? -14.109 7.756 5.487 1.00 70.56 85 GLY A C 1
ATOM 668 O O . GLY A 1 85 ? -15.276 7.407 5.638 1.00 70.56 85 GLY A O 1
ATOM 669 N N . GLN A 1 86 ? -13.165 7.444 6.379 1.00 68.38 86 GLN A N 1
ATOM 670 C CA . GLN A 1 86 ? -13.425 6.808 7.679 1.00 68.38 86 GLN A CA 1
ATOM 671 C C . GLN A 1 86 ? -12.635 7.555 8.757 1.00 68.38 86 GLN A C 1
ATOM 673 O O . GLN A 1 86 ? -11.430 7.735 8.607 1.00 68.38 86 GLN A O 1
ATOM 678 N N . SER A 1 87 ? -13.309 7.996 9.822 1.00 64.94 87 SER A N 1
ATOM 679 C CA . SER A 1 87 ? -12.688 8.695 10.951 1.00 64.94 87 SER A CA 1
ATOM 680 C C . SER A 1 87 ? -12.907 7.907 12.237 1.00 64.94 87 SER A C 1
ATOM 682 O O . SER A 1 87 ? -14.051 7.681 12.637 1.00 64.94 87 SER A O 1
ATOM 684 N N . GLY A 1 88 ? -11.826 7.510 12.899 1.00 69.12 88 GLY A N 1
ATOM 685 C CA . GLY A 1 88 ? -11.891 6.830 14.188 1.00 69.12 88 GLY A CA 1
ATOM 686 C C . GLY A 1 88 ? -10.575 6.138 14.548 1.00 69.12 88 GLY A C 1
ATOM 687 O O . GLY A 1 88 ? -9.779 5.855 13.656 1.00 69.12 88 GLY A O 1
ATOM 688 N N . PRO A 1 89 ? -10.335 5.868 15.842 1.00 68.00 89 PRO A N 1
ATOM 689 C CA . PRO A 1 89 ? -9.078 5.286 16.317 1.00 68.00 89 PRO A CA 1
ATOM 690 C C . PRO A 1 89 ? -8.900 3.812 15.925 1.00 68.00 89 PRO A C 1
ATOM 692 O O . PRO A 1 89 ? -7.778 3.318 15.883 1.00 68.00 89 PRO A O 1
ATOM 695 N N . GLU A 1 90 ? -9.987 3.111 15.603 1.00 82.56 90 GLU A N 1
ATOM 696 C CA . GLU A 1 90 ? -9.966 1.697 15.234 1.00 82.56 90 GLU A CA 1
ATOM 697 C C . GLU A 1 90 ? -10.334 1.547 13.760 1.00 82.56 90 GLU A C 1
ATOM 699 O O . GLU A 1 90 ? -11.489 1.329 13.408 1.00 82.56 90 GLU A O 1
ATOM 704 N N . VAL A 1 91 ? -9.355 1.692 12.868 1.00 88.06 91 VAL A N 1
ATOM 705 C CA . VAL A 1 91 ? -9.529 1.410 11.437 1.00 88.06 91 VAL A CA 1
ATOM 706 C C . VAL A 1 91 ? -8.523 0.346 11.021 1.00 88.06 91 VAL A C 1
ATOM 708 O O . VAL A 1 91 ? -7.345 0.411 11.360 1.00 88.06 91 VAL A O 1
ATOM 711 N N . SER A 1 92 ? -8.990 -0.641 10.262 1.00 89.75 92 SER A N 1
ATOM 712 C CA . SER A 1 92 ? -8.155 -1.678 9.655 1.00 89.75 92 SER A CA 1
ATOM 713 C C . SER A 1 92 ? -8.366 -1.719 8.146 1.00 89.75 92 SER A C 1
ATOM 715 O O . SER A 1 92 ? -9.435 -1.372 7.645 1.00 89.75 92 SER A O 1
ATOM 717 N N . ALA A 1 93 ? -7.349 -2.156 7.408 1.00 91.38 93 ALA A N 1
ATOM 718 C CA . ALA A 1 93 ? -7.442 -2.395 5.974 1.00 91.38 93 ALA A CA 1
ATOM 719 C C . ALA A 1 93 ? -7.434 -3.904 5.712 1.00 91.38 93 ALA A C 1
ATOM 721 O O . ALA A 1 93 ? -6.563 -4.622 6.200 1.00 91.38 93 ALA A O 1
ATOM 722 N N . VAL A 1 94 ? -8.400 -4.384 4.930 1.00 92.25 94 VAL A N 1
ATOM 723 C CA . VAL A 1 94 ? -8.536 -5.802 4.580 1.00 92.25 94 VAL A CA 1
ATOM 724 C C . VAL A 1 94 ? -8.580 -5.940 3.067 1.00 92.25 94 VAL A C 1
ATOM 726 O O . VAL A 1 94 ? -9.486 -5.410 2.424 1.00 92.25 94 VAL A O 1
ATOM 729 N N . LEU A 1 95 ? -7.625 -6.681 2.503 1.00 93.31 95 LEU A N 1
ATOM 730 C CA . LEU A 1 95 ? -7.707 -7.144 1.122 1.00 93.31 95 LEU A CA 1
ATOM 731 C C . LEU A 1 95 ? -8.588 -8.391 1.075 1.00 93.31 95 LEU A C 1
ATOM 733 O O . LEU A 1 95 ? -8.264 -9.412 1.676 1.00 93.31 95 LEU A O 1
ATOM 737 N N . GLN A 1 96 ? -9.703 -8.298 0.367 1.00 92.25 96 GLN A N 1
ATOM 738 C CA . GLN A 1 96 ? -10.576 -9.434 0.097 1.00 92.25 96 GLN A CA 1
ATOM 739 C C . GLN A 1 96 ? -10.031 -10.266 -1.072 1.00 92.25 96 GLN A C 1
ATOM 741 O O . GLN A 1 96 ? -9.322 -9.746 -1.936 1.00 92.25 96 GLN A O 1
ATOM 746 N N . ASP A 1 97 ? -10.409 -11.545 -1.149 1.00 87.44 97 ASP A N 1
ATOM 747 C CA . ASP A 1 97 ? -9.938 -12.451 -2.208 1.00 87.44 97 ASP A CA 1
ATOM 748 C C . ASP A 1 97 ? -10.260 -11.942 -3.620 1.00 87.44 97 ASP A C 1
ATOM 750 O O . ASP A 1 97 ? -9.460 -12.115 -4.538 1.00 87.44 97 ASP A O 1
ATOM 754 N N . ASN A 1 98 ? -11.383 -11.235 -3.773 1.00 86.56 98 ASN A N 1
ATOM 755 C CA . ASN A 1 98 ? -11.818 -10.608 -5.025 1.00 86.56 98 ASN A CA 1
ATOM 756 C C . ASN A 1 98 ? -11.016 -9.351 -5.424 1.00 86.56 98 ASN A C 1
ATOM 758 O O . ASN A 1 98 ? -11.341 -8.720 -6.427 1.00 86.56 98 ASN A O 1
ATOM 762 N N . GLY A 1 99 ? -10.013 -8.960 -4.636 1.00 90.38 99 GLY A N 1
ATOM 763 C CA . GLY A 1 99 ? -9.161 -7.806 -4.911 1.00 90.38 99 GLY A CA 1
ATOM 764 C C . GLY A 1 99 ? -9.706 -6.482 -4.394 1.00 90.38 99 GLY A C 1
ATOM 765 O O . GLY A 1 99 ? -9.114 -5.442 -4.672 1.00 90.38 99 GLY A O 1
ATOM 766 N N . ASN A 1 100 ? -10.802 -6.493 -3.634 1.00 92.62 100 ASN A N 1
ATOM 767 C CA . ASN A 1 100 ? -11.311 -5.287 -2.999 1.00 92.62 100 ASN A CA 1
ATOM 768 C C . ASN A 1 100 ? -10.523 -4.985 -1.714 1.00 92.62 100 ASN A C 1
ATOM 770 O O . ASN A 1 100 ? -10.556 -5.768 -0.761 1.00 92.62 100 ASN A O 1
ATOM 774 N N . LEU A 1 101 ? -9.818 -3.852 -1.684 1.00 92.69 101 LEU A N 1
ATOM 775 C CA . LEU A 1 101 ? -9.147 -3.344 -0.488 1.00 92.69 101 LEU A CA 1
ATOM 776 C C . LEU A 1 101 ? -10.117 -2.443 0.282 1.00 92.69 101 LEU A C 1
ATOM 778 O O . LEU A 1 101 ? -10.436 -1.343 -0.161 1.00 92.69 101 LEU A O 1
ATOM 782 N N . VAL A 1 10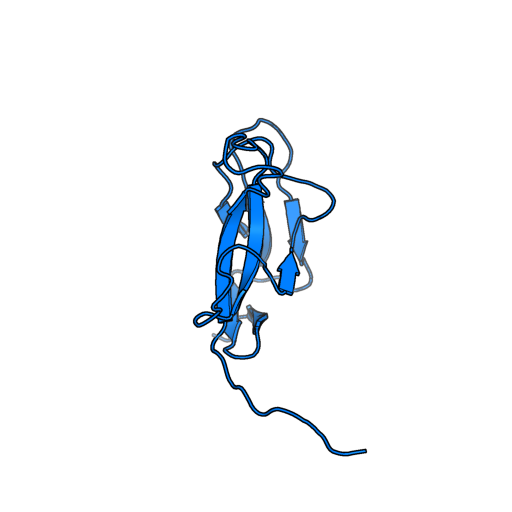2 ? -10.585 -2.916 1.435 1.00 90.88 102 VAL A N 1
ATOM 783 C CA . VAL A 1 102 ? -11.634 -2.253 2.217 1.00 90.88 102 VAL A CA 1
ATOM 784 C C . VAL A 1 102 ? -11.065 -1.715 3.519 1.00 90.88 102 VAL A C 1
ATOM 786 O O . VAL A 1 102 ? -10.428 -2.457 4.266 1.00 90.88 102 VAL A O 1
ATOM 789 N N . LEU A 1 103 ? -11.355 -0.447 3.816 1.00 89.94 103 LEU A N 1
ATOM 790 C CA . LEU A 1 103 ? -11.192 0.103 5.158 1.00 89.94 103 LEU A CA 1
ATOM 791 C C . LEU A 1 103 ? -12.409 -0.262 6.003 1.00 89.94 103 LEU A C 1
ATOM 793 O O . LEU A 1 103 ? -13.545 0.004 5.613 1.00 89.94 103 LEU A O 1
ATOM 797 N N . LYS A 1 104 ? -12.162 -0.878 7.156 1.00 87.50 104 LYS A N 1
ATOM 798 C CA . LYS A 1 104 ? -13.184 -1.267 8.123 1.00 87.50 104 LYS A CA 1
ATOM 799 C C . LYS A 1 104 ? -12.953 -0.518 9.421 1.00 87.50 104 LYS A C 1
ATOM 801 O O . LYS A 1 104 ? -11.870 -0.618 9.997 1.00 87.50 104 LYS A O 1
ATOM 806 N N . GLN A 1 105 ? -13.983 0.177 9.880 1.00 83.88 105 GLN A N 1
ATOM 807 C CA . GLN A 1 105 ? -14.039 0.679 11.243 1.00 83.88 105 GLN A CA 1
ATOM 808 C C . GLN A 1 105 ? -14.258 -0.503 12.199 1.00 83.88 105 GLN A C 1
ATOM 810 O O . GLN A 1 105 ? -15.120 -1.351 11.954 1.00 83.88 105 GLN A O 1
ATOM 815 N N . GLY A 1 106 ? -13.454 -0.580 13.254 1.00 74.00 106 GLY A N 1
ATOM 816 C CA . GLY A 1 106 ? -13.710 -1.431 14.406 1.00 74.00 106 GLY A CA 1
ATOM 817 C C . GLY A 1 106 ? -14.951 -0.914 15.120 1.00 74.00 106 GLY A C 1
ATOM 818 O O . GLY A 1 106 ? -15.037 0.269 15.440 1.00 74.00 106 GLY A O 1
ATOM 819 N N . ILE A 1 107 ? -15.943 -1.782 15.293 1.00 63.66 107 ILE A N 1
ATOM 820 C CA . ILE A 1 107 ? -17.055 -1.512 16.201 1.00 63.66 107 ILE A CA 1
ATOM 821 C C . ILE A 1 107 ? -16.627 -2.125 17.532 1.00 63.66 107 ILE A C 1
ATOM 823 O O . ILE A 1 107 ? -16.507 -3.349 17.611 1.00 63.66 107 ILE A O 1
ATOM 827 N N . THR A 1 108 ? -16.330 -1.279 18.517 1.00 57.19 108 THR A N 1
ATOM 828 C CA . THR A 1 108 ? -16.157 -1.698 19.913 1.00 57.19 108 THR A CA 1
ATOM 829 C C . THR A 1 108 ? -17.499 -2.108 20.514 1.00 57.19 108 THR A C 1
ATOM 831 O O . THR A 1 108 ? -18.513 -1.439 20.204 1.00 57.19 108 THR A O 1
#

Mean predicted aligned error: 8.2 Å

Secondary structure (DSSP, 8-state):
----------EEEEEEE--SSTT---S-EEEEEEETT-S-TT--SEETTTTS-BSSS--EEEE-TTS-EEEE-SSSS--EEEE----SS-EEEEE-TTS-EEEEE---

Foldseek 3Di:
DDDDDPDLQFKDWDKDFDDPDPPDTQQWIWIAICRPPDPPVRDGPDTQQVPNTDNHPAWDFDQDQQRWTWIDGDPPDDIGTRDRPDGDRAWDWDQGSVRDTDIDGDDD

Organism: Acer negundo (NCBI:txid4023)

pLDDT: mean 81.19, std 15.24, range [32.09, 96.0]